Protein AF-A0A1B7UV15-F1 (afdb_monomer_lite)

Radiu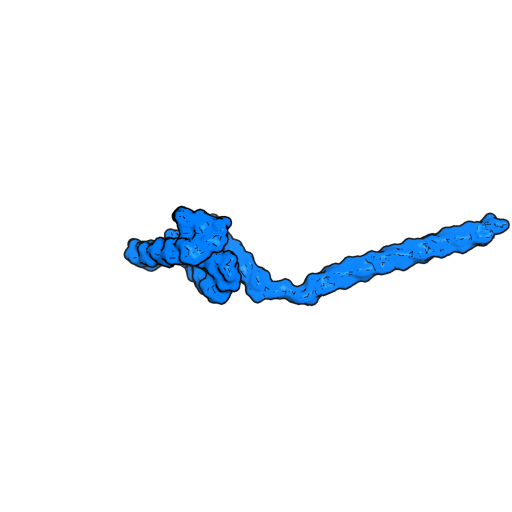s of gyration: 27.07 Å; chains: 1; bounding box: 31×49×84 Å

Foldseek 3Di:
DVLVVCLVVVVLVVNQVVLVVQLVVVCVVDPDQDLSNLVSLLVNLVSCVSVVVLVVSQVSLVVSLVSCCVPPNCPDPSNVVSVVSNVVSVCVVDDPPVVVVVVVVVVVVVVVVVVVVVVVVVVVVVVVVVVVVD

Secondary structure (DSSP, 8-state):
-HHHHHHHTT-HHHHHHHHHHHHHHHHHHSSS--HHHHHHHHHHHHHHHHTT-HHHHHHHHHHHHHHHHHHH-TTSHHHHHHHHHHHHHHHHHSPPPHHHHHHHHHHHHHHHHHHHHHHHHHHHHHHHHHHHT-

Sequence (134 aa):
NLAIFYQSQGRYSEAEPLFLDALEMRMRLFTGDHPDVATGLNNLASLYKSQGKYSEAEPLYLEALAMSKRMLGTNHPTTITVRNNLQLLQQQLIPPPFYIRLLNNLSVVLTLLLHRVQLLIKRIIIFSWRLFRR

Structure (mmCIF, N/CA/C/O backbone):
data_AF-A0A1B7UV15-F1
#
_entry.id   AF-A0A1B7UV15-F1
#
loop_
_atom_site.group_PDB
_atom_site.id
_atom_site.type_symbol
_atom_site.label_atom_id
_atom_site.label_alt_id
_atom_site.label_comp_id
_atom_site.label_asym_id
_atom_site.label_entity_id
_atom_site.label_seq_id
_atom_site.pdbx_PDB_ins_code
_atom_site.Cartn_x
_atom_site.Cartn_y
_atom_site.Cartn_z
_atom_site.occupancy
_atom_site.B_iso_or_equiv
_atom_site.auth_seq_id
_atom_site.auth_comp_id
_atom_site.auth_asym_id
_atom_site.auth_atom_id
_atom_site.pdbx_PDB_model_num
ATOM 1 N N . ASN A 1 1 ? 1.443 7.640 -14.249 1.00 82.38 1 ASN A N 1
ATOM 2 C CA . ASN A 1 1 ? 1.162 9.001 -13.729 1.00 82.38 1 ASN A CA 1
ATOM 3 C C . ASN A 1 1 ? -0.328 9.311 -13.649 1.00 82.38 1 ASN A C 1
ATOM 5 O O . ASN A 1 1 ? -0.755 9.742 -12.588 1.00 82.38 1 ASN A O 1
ATOM 9 N N . LEU A 1 2 ? -1.136 9.022 -14.679 1.00 95.81 2 LEU A N 1
ATOM 10 C CA . LEU A 1 2 ? -2.595 9.237 -14.640 1.00 95.81 2 LEU A CA 1
ATOM 11 C C . LEU A 1 2 ? -3.308 8.509 -13.479 1.00 95.81 2 LEU A C 1
ATOM 13 O O . LEU A 1 2 ? -4.100 9.119 -12.773 1.00 95.81 2 LEU A O 1
ATOM 17 N N . ALA A 1 3 ? -2.952 7.248 -13.211 1.00 95.88 3 ALA A N 1
ATOM 18 C CA . ALA A 1 3 ? -3.510 6.480 -12.091 1.00 95.88 3 ALA A CA 1
ATOM 19 C C . ALA A 1 3 ? -3.294 7.157 -10.721 1.00 95.88 3 ALA A C 1
ATOM 21 O O . ALA A 1 3 ? -4.209 7.238 -9.908 1.00 95.88 3 ALA A O 1
ATOM 22 N N . ILE A 1 4 ? -2.096 7.709 -10.490 1.00 94.69 4 ILE A N 1
ATOM 23 C CA . ILE A 1 4 ? -1.749 8.433 -9.255 1.00 94.69 4 ILE A CA 1
ATOM 24 C C . ILE A 1 4 ? -2.569 9.725 -9.149 1.00 94.69 4 ILE A C 1
ATOM 26 O O . ILE A 1 4 ? -3.040 10.074 -8.069 1.00 94.69 4 ILE A O 1
ATOM 30 N N . PHE A 1 5 ? -2.783 10.417 -10.273 1.00 97.25 5 PHE A N 1
ATOM 31 C CA . PHE A 1 5 ? -3.638 11.600 -10.314 1.00 97.25 5 PHE A CA 1
ATOM 32 C C . PHE A 1 5 ? -5.080 11.262 -9.911 1.00 97.25 5 PHE A C 1
ATOM 34 O O . PHE A 1 5 ? -5.604 11.876 -8.983 1.00 97.25 5 PHE A O 1
ATOM 41 N N . TYR A 1 6 ? -5.693 10.236 -10.511 1.00 97.75 6 TYR A N 1
ATOM 42 C CA . TYR A 1 6 ? -7.035 9.794 -10.114 1.00 97.75 6 TYR A CA 1
ATOM 43 C C . TYR A 1 6 ? -7.106 9.322 -8.660 1.00 97.75 6 TYR A C 1
ATOM 45 O O . TYR A 1 6 ? -8.035 9.699 -7.946 1.00 97.75 6 TYR A O 1
ATOM 53 N N . GLN A 1 7 ? -6.097 8.593 -8.176 1.00 96.69 7 GLN A N 1
ATOM 54 C CA . GLN A 1 7 ? -6.005 8.204 -6.768 1.00 96.69 7 GLN A CA 1
ATOM 55 C C . GLN A 1 7 ? -6.009 9.428 -5.842 1.00 96.69 7 GLN A C 1
ATOM 57 O O . GLN A 1 7 ? -6.740 9.439 -4.855 1.00 96.69 7 GLN A O 1
ATOM 62 N N . SER A 1 8 ? -5.235 10.472 -6.162 1.00 96.12 8 SER A N 1
ATOM 63 C CA . SER A 1 8 ? -5.175 11.702 -5.355 1.00 96.12 8 SER A CA 1
ATOM 64 C C . SER A 1 8 ? -6.506 12.463 -5.299 1.00 96.12 8 SER A C 1
ATOM 66 O O . SER A 1 8 ? -6.770 13.166 -4.328 1.00 96.12 8 SER A O 1
ATOM 68 N N . GLN A 1 9 ? -7.368 12.276 -6.303 1.00 97.19 9 GLN A N 1
ATOM 69 C CA . GLN A 1 9 ? -8.728 12.821 -6.352 1.00 97.19 9 GLN A CA 1
ATOM 70 C C . GLN A 1 9 ? -9.779 11.911 -5.690 1.00 97.19 9 GLN A C 1
ATOM 72 O O . GLN A 1 9 ? -10.965 12.228 -5.731 1.00 97.19 9 GLN A O 1
ATOM 77 N N . GLY A 1 10 ? -9.385 10.761 -5.132 1.00 96.12 10 GLY A N 1
ATOM 78 C CA . GLY A 1 10 ? -10.318 9.762 -4.598 1.00 96.12 10 GLY A CA 1
ATOM 79 C C . GLY A 1 10 ? -11.080 8.973 -5.672 1.00 96.12 10 GLY A C 1
ATOM 80 O O . GLY A 1 10 ? -12.000 8.224 -5.353 1.00 96.12 10 GLY A O 1
ATOM 81 N N . ARG A 1 11 ? -10.705 9.107 -6.950 1.00 98.12 11 ARG A N 1
ATOM 82 C CA . ARG A 1 11 ? -11.341 8.436 -8.096 1.00 98.12 11 ARG A CA 1
ATOM 83 C C . ARG A 1 11 ? -10.755 7.041 -8.285 1.00 98.12 11 ARG A C 1
ATOM 85 O O . ARG A 1 11 ? -10.079 6.742 -9.267 1.00 98.12 11 ARG A O 1
ATOM 92 N N . TYR A 1 12 ? -10.967 6.188 -7.289 1.00 96.88 12 TYR A N 1
ATOM 93 C CA . TYR A 1 12 ? -10.285 4.899 -7.202 1.00 96.88 12 TYR A CA 1
ATOM 94 C C . TYR A 1 12 ? -10.683 3.913 -8.303 1.00 96.88 12 TYR A C 1
ATOM 96 O O . TYR A 1 12 ? -9.813 3.218 -8.817 1.00 96.88 12 TYR A O 1
ATOM 104 N N . SER A 1 13 ? -11.950 3.915 -8.722 1.00 96.44 13 SER A N 1
ATOM 105 C CA . SER A 1 13 ? -12.451 3.076 -9.819 1.00 96.44 13 SER A CA 1
ATOM 106 C C . SER A 1 13 ? -11.777 3.367 -11.163 1.00 96.44 13 SER A C 1
ATOM 108 O O . SER A 1 13 ? -11.671 2.477 -11.998 1.00 96.44 13 SER A O 1
ATOM 110 N N . GLU A 1 14 ? -11.295 4.593 -11.369 1.00 97.69 14 GLU A N 1
ATOM 111 C CA . GLU A 1 14 ? -10.552 4.979 -12.572 1.00 97.69 14 GLU A CA 1
ATOM 112 C C . GLU A 1 14 ? -9.047 4.717 -12.434 1.00 97.69 14 GLU A C 1
ATOM 114 O O . GLU A 1 14 ? -8.360 4.453 -13.418 1.00 97.69 14 GLU A O 1
ATOM 119 N N . ALA A 1 15 ? -8.516 4.786 -11.211 1.00 98.00 15 ALA A N 1
ATOM 120 C CA . ALA A 1 15 ? -7.106 4.526 -10.935 1.00 98.00 15 ALA A CA 1
ATOM 121 C C . ALA A 1 15 ? -6.755 3.030 -10.989 1.00 98.00 15 ALA A C 1
ATOM 123 O O . ALA A 1 15 ? -5.677 2.676 -11.462 1.00 98.00 15 ALA A O 1
ATOM 124 N N . GLU A 1 16 ? -7.644 2.166 -10.493 1.00 97.81 16 GLU A N 1
ATOM 125 C CA . GLU A 1 16 ? -7.430 0.719 -10.359 1.00 97.81 16 GLU A CA 1
ATOM 126 C C . GLU A 1 16 ? -7.055 0.012 -11.666 1.00 97.81 16 GLU A C 1
ATOM 128 O O . GLU A 1 16 ? -5.970 -0.578 -11.701 1.00 97.81 16 GLU A O 1
ATOM 133 N N . PRO A 1 17 ? -7.843 0.114 -12.758 1.00 98.12 17 PRO A N 1
ATOM 134 C CA . PRO A 1 17 ? -7.488 -0.541 -14.016 1.00 98.12 17 PRO A CA 1
ATOM 135 C C . PRO A 1 17 ? -6.142 -0.043 -14.552 1.00 98.12 17 PRO A C 1
ATOM 137 O O . PRO A 1 17 ? -5.318 -0.836 -14.989 1.00 98.12 17 PRO A O 1
ATOM 140 N N . LEU A 1 18 ? -5.843 1.253 -14.410 1.00 98.25 18 LEU A N 1
ATOM 141 C CA . LEU A 1 18 ? -4.574 1.819 -14.870 1.00 98.25 18 LEU A CA 1
ATOM 142 C C . LEU A 1 18 ? -3.362 1.299 -14.082 1.00 98.25 18 LEU A C 1
ATOM 144 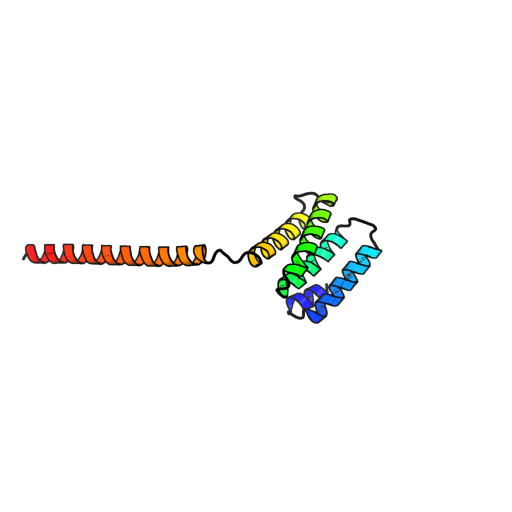O O . LEU A 1 18 ? -2.272 1.173 -14.643 1.00 98.25 18 LEU A O 1
ATOM 148 N N . PHE A 1 19 ? -3.509 1.038 -12.778 1.00 98.12 19 PHE A N 1
ATOM 149 C CA . PHE A 1 19 ? -2.444 0.408 -11.996 1.00 98.12 19 PHE A CA 1
ATOM 150 C C . PHE A 1 19 ? -2.275 -1.072 -12.347 1.00 98.12 19 PHE A C 1
ATOM 152 O O . PHE A 1 19 ? -1.130 -1.520 -12.428 1.00 98.12 19 PHE A O 1
ATOM 159 N N . LEU A 1 20 ? -3.373 -1.800 -12.577 1.00 98.12 20 LEU A N 1
ATOM 160 C CA . LEU A 1 20 ? -3.349 -3.204 -12.996 1.00 98.12 20 LEU A CA 1
ATOM 161 C C . LEU A 1 20 ? -2.682 -3.367 -14.367 1.00 98.12 20 LEU A C 1
ATOM 163 O O . LEU A 1 20 ? -1.702 -4.102 -14.468 1.00 98.12 20 LEU A O 1
ATOM 167 N N . ASP A 1 21 ? -3.113 -2.603 -15.372 1.00 97.88 21 ASP A N 1
ATOM 168 C CA . ASP A 1 21 ? -2.549 -2.639 -16.727 1.00 97.88 21 ASP A CA 1
ATOM 169 C C . ASP A 1 21 ? -1.047 -2.316 -16.717 1.00 97.88 21 ASP A C 1
ATOM 171 O O . ASP A 1 21 ? -0.231 -2.977 -17.367 1.00 97.88 21 ASP A O 1
ATOM 175 N N . ALA A 1 22 ? -0.646 -1.303 -15.940 1.00 96.94 22 ALA A N 1
ATOM 176 C CA . ALA A 1 22 ? 0.757 -0.925 -15.812 1.00 96.94 22 ALA A CA 1
ATOM 177 C C . ALA A 1 22 ? 1.595 -2.000 -15.103 1.00 96.94 22 ALA A C 1
ATOM 179 O O . ALA A 1 22 ? 2.768 -2.180 -15.437 1.00 96.94 22 ALA A O 1
ATOM 180 N N . LEU A 1 23 ? 1.034 -2.685 -14.102 1.00 96.69 23 LEU A N 1
ATOM 181 C CA . LEU A 1 23 ? 1.708 -3.789 -13.422 1.00 96.69 23 LEU A CA 1
ATOM 182 C C . LEU A 1 23 ? 1.857 -4.988 -14.362 1.00 96.69 23 LEU A C 1
ATOM 184 O O . LEU A 1 23 ? 2.961 -5.513 -14.492 1.00 96.69 23 LEU A O 1
ATOM 188 N N . GLU A 1 24 ? 0.795 -5.357 -15.075 1.00 96.75 24 GLU A N 1
ATOM 189 C CA . GLU A 1 24 ? 0.816 -6.453 -16.040 1.00 96.75 24 GLU A CA 1
ATOM 190 C C . GLU A 1 24 ? 1.849 -6.208 -17.147 1.00 96.75 24 GLU A C 1
ATOM 192 O O . GLU A 1 24 ? 2.664 -7.082 -17.447 1.00 96.75 24 GLU A O 1
ATOM 197 N N . MET A 1 25 ? 1.889 -4.998 -17.711 1.00 96.88 25 MET A N 1
ATOM 198 C CA . MET A 1 25 ? 2.884 -4.631 -18.721 1.00 96.88 25 MET A CA 1
ATOM 199 C C . MET A 1 25 ? 4.318 -4.799 -18.202 1.00 96.88 25 MET A C 1
ATOM 201 O O . MET A 1 25 ? 5.168 -5.339 -18.908 1.00 96.88 25 MET A O 1
ATOM 205 N N . ARG A 1 26 ? 4.594 -4.382 -16.960 1.00 95.75 26 ARG A N 1
ATOM 206 C CA . ARG A 1 26 ? 5.921 -4.541 -16.343 1.00 95.75 26 ARG A CA 1
ATOM 207 C C . ARG A 1 26 ? 6.270 -6.003 -16.098 1.00 95.75 26 ARG A C 1
ATOM 209 O O . ARG A 1 26 ? 7.403 -6.383 -16.355 1.00 95.75 26 ARG A O 1
ATOM 216 N N . MET A 1 27 ? 5.315 -6.814 -15.645 1.00 94.75 27 MET A N 1
ATOM 217 C CA . MET A 1 27 ? 5.523 -8.254 -15.448 1.00 94.75 27 MET A CA 1
ATOM 218 C C . MET A 1 27 ? 5.781 -8.987 -16.771 1.00 94.75 27 MET A C 1
ATOM 220 O O . MET A 1 27 ? 6.529 -9.957 -16.796 1.00 94.75 27 MET A O 1
ATOM 224 N N . ARG A 1 28 ? 5.195 -8.518 -17.881 1.00 95.06 28 ARG A N 1
ATOM 225 C CA . ARG A 1 28 ? 5.488 -9.043 -19.226 1.00 95.06 28 ARG A CA 1
ATOM 226 C C . ARG A 1 28 ? 6.855 -8.591 -19.744 1.00 95.06 28 ARG A C 1
ATOM 228 O O . ARG A 1 28 ? 7.520 -9.357 -20.431 1.00 95.06 28 ARG A O 1
ATOM 235 N N . LEU A 1 29 ? 7.254 -7.354 -19.447 1.00 96.31 29 LEU A N 1
ATOM 236 C CA . LEU A 1 29 ? 8.517 -6.779 -19.916 1.00 96.31 29 LEU A CA 1
ATOM 237 C C . LEU A 1 29 ? 9.730 -7.326 -19.154 1.00 96.31 29 LEU A C 1
ATOM 239 O O . LEU A 1 29 ? 10.789 -7.527 -19.745 1.00 96.31 29 LEU A O 1
ATOM 243 N N . PHE A 1 30 ? 9.581 -7.557 -17.851 1.00 94.50 30 PHE A N 1
ATOM 244 C CA . PHE A 1 30 ? 10.658 -7.995 -16.976 1.00 94.50 30 PHE A CA 1
ATOM 245 C C . PHE A 1 30 ? 10.395 -9.408 -16.463 1.00 94.50 30 PHE A C 1
ATOM 247 O O . PHE A 1 30 ? 9.472 -9.647 -15.688 1.00 94.50 30 PHE A O 1
ATOM 254 N N . THR A 1 31 ? 11.240 -10.355 -16.865 1.00 84.50 31 THR A N 1
ATOM 255 C CA . THR A 1 31 ? 11.183 -11.726 -16.357 1.00 84.50 31 THR A CA 1
ATOM 256 C C . THR A 1 31 ? 11.827 -11.797 -14.973 1.00 84.50 31 THR A C 1
ATOM 258 O O . THR A 1 31 ? 13.052 -11.764 -14.857 1.00 84.50 31 THR A O 1
ATOM 261 N N . GLY A 1 32 ? 11.007 -11.916 -13.928 1.00 83.56 32 GLY A N 1
ATOM 262 C CA . GLY A 1 32 ? 11.458 -12.052 -12.541 1.00 83.56 32 GLY A CA 1
ATOM 263 C C . GLY A 1 32 ? 11.440 -10.736 -11.764 1.00 83.56 32 GLY A C 1
ATOM 264 O O . GLY A 1 32 ? 10.597 -9.871 -11.992 1.00 83.56 32 GLY A O 1
ATOM 265 N N . ASP A 1 33 ? 12.352 -10.605 -10.804 1.00 91.00 33 ASP A N 1
ATOM 266 C CA . ASP A 1 33 ? 12.421 -9.423 -9.950 1.00 91.00 33 ASP A CA 1
ATOM 267 C C . ASP A 1 33 ? 12.851 -8.185 -10.748 1.00 91.00 33 ASP A C 1
ATOM 269 O O . ASP A 1 33 ? 13.907 -8.179 -11.384 1.00 91.00 33 ASP A O 1
ATOM 273 N N . HIS A 1 34 ? 12.061 -7.108 -10.666 1.00 95.56 34 HIS A N 1
ATOM 274 C CA . HIS A 1 34 ? 12.421 -5.808 -11.235 1.00 95.56 34 HIS A CA 1
ATOM 275 C C . HIS A 1 34 ? 11.965 -4.637 -10.346 1.00 95.56 34 HIS A C 1
ATOM 277 O O . HIS A 1 34 ? 10.843 -4.681 -9.829 1.00 95.56 34 HIS A O 1
ATOM 283 N N . PRO A 1 35 ? 12.748 -3.542 -10.191 1.00 94.56 35 PRO A N 1
ATOM 284 C CA . PRO A 1 35 ? 12.362 -2.427 -9.324 1.00 94.56 35 PRO A CA 1
ATOM 285 C C . PRO A 1 35 ? 11.052 -1.763 -9.765 1.00 94.56 35 PRO A C 1
ATOM 287 O O . PRO A 1 35 ? 10.279 -1.290 -8.929 1.00 94.56 35 PRO A O 1
ATOM 290 N N . ASP A 1 36 ? 10.761 -1.778 -11.068 1.00 95.25 36 ASP A N 1
ATOM 291 C CA . ASP A 1 36 ? 9.497 -1.259 -11.596 1.00 95.25 36 ASP A CA 1
ATOM 292 C C . ASP A 1 36 ? 8.305 -2.150 -11.239 1.00 95.25 36 ASP A C 1
ATOM 294 O O . ASP A 1 36 ? 7.223 -1.627 -10.967 1.00 95.25 36 ASP A O 1
ATOM 298 N N . VAL A 1 37 ? 8.489 -3.475 -11.197 1.00 97.06 37 VAL A N 1
ATOM 299 C CA . VAL A 1 37 ? 7.444 -4.414 -10.755 1.00 97.06 37 VAL A CA 1
ATOM 300 C C . VAL A 1 37 ? 7.169 -4.191 -9.268 1.00 97.06 37 VAL A C 1
ATOM 302 O O . VAL A 1 37 ? 6.018 -3.973 -8.894 1.00 97.06 37 VAL A O 1
ATOM 305 N N . ALA A 1 38 ? 8.214 -4.094 -8.438 1.00 97.50 38 ALA A N 1
ATOM 306 C CA . ALA A 1 38 ? 8.075 -3.760 -7.018 1.00 97.50 38 ALA A CA 1
ATOM 307 C C . ALA A 1 38 ? 7.370 -2.408 -6.797 1.00 97.50 38 ALA A C 1
ATOM 309 O O . ALA A 1 38 ? 6.495 -2.282 -5.938 1.00 97.50 38 ALA A O 1
ATOM 310 N N . THR A 1 39 ? 7.701 -1.398 -7.606 1.00 96.62 39 THR A N 1
ATOM 311 C CA . THR A 1 39 ? 7.044 -0.083 -7.563 1.00 96.62 39 THR A CA 1
ATOM 312 C C . THR A 1 39 ? 5.574 -0.173 -7.985 1.00 96.62 39 THR A C 1
ATOM 314 O O . THR A 1 39 ? 4.716 0.462 -7.372 1.00 96.62 39 THR A O 1
ATOM 317 N N . GLY A 1 40 ? 5.260 -0.978 -9.004 1.00 97.31 40 GLY A N 1
ATOM 318 C CA . GLY A 1 40 ? 3.891 -1.252 -9.441 1.00 97.31 40 GLY A CA 1
ATOM 319 C C . GLY A 1 40 ? 3.046 -1.902 -8.347 1.00 97.31 40 GLY A C 1
ATOM 320 O O . GLY A 1 40 ? 1.979 -1.380 -8.022 1.00 97.31 40 GLY A O 1
ATOM 321 N N . LEU A 1 41 ? 3.565 -2.965 -7.728 1.00 98.38 41 LEU A N 1
ATOM 322 C CA . LEU A 1 41 ? 2.938 -3.656 -6.598 1.00 98.38 41 LEU A CA 1
ATOM 323 C C . LEU A 1 41 ? 2.677 -2.698 -5.426 1.00 98.38 41 LEU A C 1
ATOM 325 O O . LEU A 1 41 ? 1.557 -2.622 -4.925 1.00 98.38 41 LEU A O 1
ATOM 329 N N . ASN A 1 42 ? 3.674 -1.894 -5.041 1.00 98.19 42 ASN A N 1
ATOM 330 C CA . ASN A 1 42 ? 3.529 -0.886 -3.987 1.00 98.19 42 ASN A CA 1
ATOM 331 C C . ASN A 1 42 ? 2.439 0.153 -4.301 1.00 98.19 42 ASN A C 1
ATOM 333 O O . ASN A 1 42 ? 1.707 0.574 -3.406 1.00 98.19 42 ASN A O 1
ATOM 337 N N . ASN A 1 43 ? 2.321 0.584 -5.557 1.00 98.00 43 ASN A N 1
ATOM 338 C CA . ASN A 1 43 ? 1.316 1.570 -5.945 1.00 98.00 43 ASN A CA 1
ATOM 339 C C . ASN A 1 43 ? -0.102 0.987 -5.923 1.00 98.00 43 ASN A C 1
ATOM 341 O O . ASN A 1 43 ? -1.012 1.640 -5.412 1.00 98.00 43 ASN A O 1
ATOM 345 N N . LEU A 1 44 ? -0.282 -0.246 -6.407 1.00 98.44 44 LEU A N 1
ATOM 346 C CA . LEU A 1 44 ? -1.568 -0.942 -6.335 1.00 98.44 44 LEU A CA 1
ATOM 347 C C . LEU A 1 44 ? -1.979 -1.198 -4.874 1.00 98.44 44 LEU A C 1
ATOM 349 O O . LEU A 1 44 ? -3.112 -0.920 -4.486 1.00 98.44 44 LEU A O 1
ATOM 353 N N . ALA A 1 45 ? -1.031 -1.609 -4.029 1.00 98.25 45 ALA A N 1
ATOM 354 C CA . ALA A 1 45 ? -1.246 -1.747 -2.591 1.00 98.25 45 ALA A CA 1
ATOM 355 C C . ALA A 1 45 ? -1.649 -0.415 -1.928 1.00 98.25 45 ALA A C 1
ATOM 357 O O . ALA A 1 45 ? -2.538 -0.368 -1.078 1.00 98.25 45 ALA A O 1
ATOM 358 N N . SER A 1 46 ? -1.024 0.695 -2.333 1.00 97.81 46 SER A N 1
ATOM 359 C CA . SER A 1 46 ? -1.372 2.040 -1.862 1.00 97.81 46 SER A CA 1
ATOM 360 C C . SER A 1 46 ? -2.785 2.446 -2.258 1.00 97.81 46 SER A C 1
ATOM 362 O O . SER A 1 46 ? -3.513 2.991 -1.425 1.00 97.81 46 SER A O 1
ATOM 364 N N . LEU A 1 47 ? -3.208 2.124 -3.482 1.00 98.12 47 LEU A N 1
ATOM 365 C CA . LEU A 1 47 ? -4.583 2.336 -3.918 1.00 98.12 47 LEU A CA 1
ATOM 366 C C . LEU A 1 47 ? -5.572 1.565 -3.031 1.00 98.12 47 LEU A C 1
ATOM 368 O O . LEU A 1 47 ? -6.511 2.167 -2.512 1.00 98.12 47 LEU A O 1
ATOM 372 N N . TYR A 1 48 ? -5.352 0.268 -2.811 1.00 97.62 48 TYR A N 1
ATOM 373 C CA . TYR A 1 48 ? -6.228 -0.544 -1.960 1.00 97.62 48 TYR A CA 1
ATOM 374 C C . TYR A 1 48 ? -6.245 -0.068 -0.506 1.00 97.62 48 TYR A C 1
ATOM 376 O O . TYR A 1 48 ? -7.318 0.048 0.088 1.00 97.62 48 TYR A O 1
ATOM 384 N N . LYS A 1 49 ? -5.098 0.350 0.044 1.00 95.62 49 LYS A N 1
ATOM 385 C CA . LYS A 1 49 ? -5.037 0.997 1.362 1.00 95.62 49 LYS A CA 1
ATOM 386 C C . LYS A 1 49 ? -5.916 2.253 1.416 1.00 95.62 49 LYS A C 1
ATOM 388 O O . LYS A 1 49 ? -6.646 2.437 2.385 1.00 95.62 49 LYS A O 1
ATOM 393 N N . SER A 1 50 ? -5.868 3.109 0.393 1.00 94.81 50 SER A N 1
ATOM 394 C CA . SER A 1 50 ? -6.706 4.316 0.306 1.00 94.81 50 SER A CA 1
ATOM 395 C C . SER A 1 50 ? -8.207 4.011 0.198 1.00 94.81 50 SER A C 1
ATOM 397 O O . SER A 1 50 ? -9.019 4.839 0.603 1.00 94.81 50 SER A O 1
ATOM 399 N N . GLN A 1 51 ? -8.575 2.827 -0.302 1.00 94.50 51 GLN A N 1
ATOM 400 C CA . GLN A 1 51 ? -9.955 2.328 -0.341 1.00 94.50 51 GLN A CA 1
ATOM 401 C C . GLN A 1 51 ? -10.400 1.642 0.968 1.00 94.50 51 GLN A C 1
ATOM 403 O O . GLN A 1 51 ? -11.557 1.248 1.077 1.00 94.50 51 GLN A O 1
ATOM 408 N N . GLY A 1 52 ? -9.504 1.454 1.946 1.00 92.50 52 GLY A N 1
ATOM 409 C CA . GLY A 1 52 ? -9.778 0.656 3.150 1.00 92.50 52 GLY A CA 1
ATOM 410 C C . GLY A 1 52 ? -9.724 -0.864 2.930 1.00 92.50 52 GLY A C 1
ATOM 411 O O . GLY A 1 52 ? -10.031 -1.627 3.842 1.00 92.50 52 GLY A O 1
ATOM 412 N N . LYS A 1 53 ? -9.302 -1.314 1.743 1.00 93.88 53 LYS A N 1
ATOM 413 C CA . LYS A 1 53 ? -9.127 -2.724 1.360 1.00 93.88 53 LYS A CA 1
ATOM 414 C C . LYS A 1 53 ? -7.782 -3.257 1.870 1.00 93.88 53 LYS A C 1
ATOM 416 O O . LYS A 1 53 ? -6.841 -3.485 1.108 1.00 93.88 53 LYS A O 1
ATOM 421 N N . TYR A 1 54 ? -7.628 -3.329 3.192 1.00 92.62 54 TYR A N 1
ATOM 422 C CA . TYR A 1 54 ? -6.333 -3.636 3.812 1.00 92.62 54 TYR A CA 1
ATOM 423 C C . TYR A 1 54 ? -5.881 -5.082 3.577 1.00 92.62 54 TYR A C 1
ATOM 425 O O . TYR A 1 54 ? -4.691 -5.307 3.359 1.00 92.62 54 TYR A O 1
ATOM 433 N N . SER A 1 55 ? -6.818 -6.033 3.557 1.00 91.12 55 SER A N 1
ATOM 434 C CA . SER A 1 55 ? -6.561 -7.451 3.267 1.00 91.12 55 SER A CA 1
ATOM 435 C C . SER A 1 55 ? -5.972 -7.682 1.875 1.00 91.12 55 SER A C 1
ATOM 437 O O . SER A 1 55 ? -5.160 -8.581 1.686 1.00 91.12 55 SER A O 1
ATOM 439 N N . GLU A 1 56 ? -6.352 -6.857 0.906 1.00 95.06 56 GLU A N 1
ATOM 440 C CA . GLU A 1 56 ? -5.898 -6.923 -0.479 1.00 95.06 56 GLU A CA 1
ATOM 441 C C . GLU A 1 56 ? -4.569 -6.179 -0.671 1.00 95.06 56 GLU A C 1
ATOM 443 O O . GLU A 1 56 ? -3.747 -6.556 -1.505 1.00 95.06 56 GLU A O 1
ATOM 448 N N . ALA A 1 57 ? -4.329 -5.129 0.116 1.00 97.12 57 ALA A N 1
ATOM 449 C CA . ALA A 1 57 ? -3.109 -4.331 0.058 1.00 97.12 57 ALA A CA 1
ATOM 450 C C . ALA A 1 57 ? -1.901 -4.998 0.742 1.00 97.12 57 ALA A C 1
ATOM 452 O O . ALA A 1 57 ? -0.777 -4.867 0.256 1.00 97.12 57 ALA A O 1
ATOM 453 N N . GLU A 1 58 ? -2.101 -5.693 1.866 1.00 95.81 58 GLU A N 1
ATOM 454 C CA . GLU A 1 58 ? -1.011 -6.314 2.630 1.00 95.81 58 GLU A CA 1
ATOM 455 C C . GLU A 1 58 ? -0.135 -7.288 1.817 1.00 95.81 58 GLU A C 1
ATOM 457 O O . GLU A 1 58 ? 1.086 -7.088 1.801 1.00 95.81 58 GLU A O 1
ATOM 462 N N . PRO A 1 59 ? -0.685 -8.295 1.105 1.00 97.81 59 PRO A N 1
ATOM 463 C CA . PRO A 1 59 ? 0.141 -9.231 0.343 1.00 97.81 59 PRO A CA 1
ATOM 464 C C . PRO A 1 59 ? 0.965 -8.529 -0.744 1.00 97.81 59 PRO A C 1
ATOM 466 O O . PRO A 1 59 ? 2.140 -8.847 -0.923 1.00 97.81 59 PRO A O 1
ATOM 469 N N . LEU A 1 60 ? 0.399 -7.511 -1.400 1.00 98.44 60 LEU A N 1
ATOM 470 C CA . LEU A 1 60 ? 1.092 -6.736 -2.433 1.00 98.44 60 LEU A CA 1
ATOM 471 C C . LEU A 1 60 ? 2.270 -5.935 -1.864 1.00 98.44 60 LEU A C 1
ATOM 473 O O . LEU A 1 60 ? 3.344 -5.887 -2.466 1.00 98.44 60 LEU A O 1
ATOM 477 N N . TYR A 1 61 ? 2.107 -5.325 -0.686 1.00 98.31 61 TYR A N 1
ATOM 478 C CA . TYR A 1 61 ? 3.216 -4.652 -0.008 1.00 98.31 61 TYR A CA 1
ATOM 479 C C . TYR A 1 61 ? 4.308 -5.627 0.435 1.00 98.31 61 TYR A C 1
ATOM 481 O O . TYR A 1 61 ? 5.492 -5.300 0.326 1.00 98.31 61 TYR A O 1
ATOM 489 N N . LEU A 1 62 ? 3.936 -6.807 0.938 1.00 98.31 62 LEU A N 1
ATOM 490 C CA . LEU A 1 62 ? 4.892 -7.841 1.337 1.00 98.31 62 LEU A CA 1
ATOM 491 C C . LEU A 1 62 ? 5.718 -8.324 0.141 1.00 98.31 62 LEU A C 1
ATOM 493 O O . LEU A 1 62 ? 6.945 -8.412 0.242 1.00 98.31 62 LEU A O 1
ATOM 497 N N . GLU A 1 63 ? 5.069 -8.565 -0.996 1.00 98.00 63 GLU A N 1
ATOM 498 C CA . GLU A 1 63 ? 5.732 -8.962 -2.236 1.00 98.00 63 GLU A CA 1
ATOM 499 C C . GLU A 1 63 ? 6.665 -7.858 -2.758 1.00 98.00 63 GLU A C 1
ATOM 501 O O . GLU A 1 63 ? 7.853 -8.106 -2.989 1.00 98.00 63 GLU A O 1
ATOM 506 N N . ALA A 1 64 ? 6.176 -6.614 -2.833 1.00 98.25 64 ALA A N 1
ATOM 507 C CA . ALA A 1 64 ? 6.978 -5.453 -3.220 1.00 98.25 64 ALA A CA 1
ATOM 508 C C . ALA A 1 64 ? 8.208 -5.273 -2.317 1.00 98.25 64 ALA A C 1
ATOM 510 O O . ALA A 1 64 ? 9.298 -4.941 -2.792 1.00 98.25 64 ALA A O 1
ATOM 511 N N . LEU A 1 65 ? 8.056 -5.498 -1.007 1.00 98.38 65 LEU A N 1
ATOM 512 C CA . LEU A 1 65 ? 9.135 -5.366 -0.033 1.00 98.38 65 LEU A CA 1
ATOM 513 C C . LEU A 1 65 ? 10.167 -6.484 -0.187 1.00 98.38 65 LEU A C 1
ATOM 515 O O . LEU A 1 65 ? 11.367 -6.216 -0.111 1.00 98.38 65 LEU A O 1
ATOM 519 N N . ALA A 1 66 ? 9.716 -7.723 -0.387 1.00 97.94 66 ALA A N 1
ATOM 520 C CA . ALA A 1 66 ? 10.593 -8.865 -0.607 1.00 97.94 66 ALA A CA 1
ATOM 521 C C . ALA A 1 66 ? 11.432 -8.672 -1.878 1.00 97.94 66 ALA A C 1
ATOM 523 O O . ALA A 1 66 ? 12.656 -8.797 -1.823 1.00 97.94 66 ALA A O 1
ATOM 524 N N . MET A 1 67 ? 10.793 -8.271 -2.980 1.00 97.44 67 MET A N 1
ATOM 525 C CA . MET A 1 67 ? 11.462 -7.957 -4.243 1.00 97.44 67 MET A CA 1
ATOM 526 C C . MET A 1 67 ? 12.454 -6.796 -4.084 1.00 97.44 67 MET A C 1
ATOM 528 O O . MET A 1 67 ? 13.634 -6.937 -4.401 1.00 97.44 67 MET A O 1
ATOM 532 N N . SER A 1 68 ? 12.027 -5.677 -3.486 1.00 97.81 68 SER A N 1
ATOM 533 C CA . SER A 1 68 ? 12.903 -4.515 -3.258 1.00 97.81 68 SER A CA 1
ATOM 534 C C . SER A 1 68 ? 14.127 -4.868 -2.405 1.00 97.81 68 SER A C 1
ATOM 536 O O . SER A 1 68 ? 15.235 -4.427 -2.703 1.00 97.81 68 SER A O 1
ATOM 538 N N . LYS A 1 69 ? 13.964 -5.709 -1.372 1.00 97.88 69 LYS A N 1
ATOM 539 C CA . LYS A 1 69 ? 15.084 -6.183 -0.543 1.00 97.88 69 LYS A CA 1
ATOM 540 C C . LYS A 1 69 ? 16.087 -7.013 -1.342 1.00 97.88 69 LYS A C 1
ATOM 542 O O . LYS A 1 69 ? 17.282 -6.802 -1.156 1.00 97.88 69 LYS A O 1
ATOM 547 N N . ARG A 1 70 ? 15.620 -7.936 -2.193 1.00 96.50 70 ARG A N 1
ATOM 548 C CA . ARG A 1 70 ? 16.497 -8.796 -3.007 1.00 96.50 70 ARG A CA 1
ATOM 549 C C . ARG A 1 70 ? 17.294 -7.993 -4.035 1.00 96.50 70 ARG A C 1
ATOM 551 O O . ARG A 1 70 ? 18.465 -8.282 -4.238 1.00 96.50 70 ARG A O 1
ATOM 558 N N . MET A 1 71 ? 16.680 -6.975 -4.636 1.00 96.62 71 MET A N 1
ATOM 559 C CA . MET A 1 71 ? 17.292 -6.215 -5.730 1.00 96.62 71 MET A CA 1
ATOM 560 C C . MET A 1 71 ? 18.122 -5.011 -5.293 1.00 96.62 71 MET A C 1
ATOM 562 O O . MET A 1 71 ? 19.165 -4.731 -5.873 1.00 96.62 71 MET A O 1
ATOM 566 N N . LEU A 1 72 ? 17.621 -4.254 -4.317 1.00 96.44 72 LEU A N 1
ATOM 567 C CA . LEU A 1 72 ?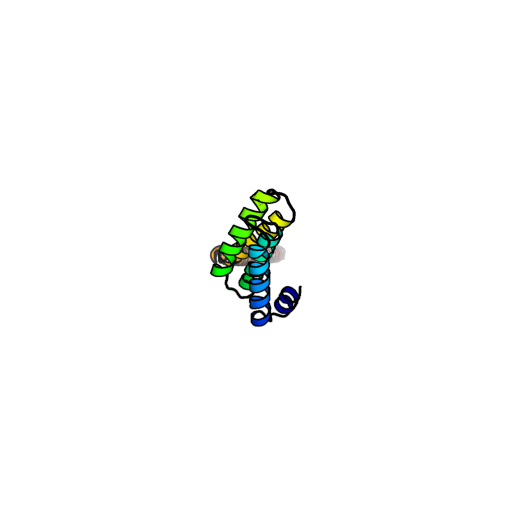 18.138 -2.926 -3.979 1.00 96.44 72 LEU A CA 1
ATOM 568 C C . LEU A 1 72 ? 18.791 -2.897 -2.592 1.00 96.44 72 LEU A C 1
ATOM 570 O O . LEU A 1 72 ? 19.494 -1.950 -2.247 1.00 96.44 72 LEU A O 1
ATOM 574 N N . GLY A 1 73 ? 18.554 -3.924 -1.776 1.00 97.38 73 GLY A N 1
ATOM 575 C CA . GLY A 1 73 ? 18.982 -3.974 -0.386 1.00 97.38 73 GLY A CA 1
ATOM 576 C C . GLY A 1 73 ? 18.017 -3.274 0.575 1.00 97.38 73 GLY A C 1
ATOM 577 O O . GLY A 1 73 ? 17.068 -2.578 0.202 1.00 97.38 73 GLY A O 1
ATOM 578 N N . THR A 1 74 ? 18.245 -3.484 1.871 1.00 96.75 74 THR A N 1
ATOM 579 C CA . THR A 1 74 ? 17.341 -3.061 2.954 1.00 96.75 74 THR A CA 1
ATOM 580 C C . THR A 1 74 ? 17.280 -1.549 3.167 1.00 96.75 74 THR A C 1
ATOM 582 O O . THR A 1 74 ? 16.242 -1.053 3.609 1.00 96.75 74 THR A O 1
ATOM 585 N N . ASN A 1 75 ? 18.356 -0.826 2.854 1.00 96.94 75 ASN A N 1
ATOM 586 C CA . ASN A 1 75 ? 18.490 0.612 3.114 1.00 96.94 75 ASN A CA 1
ATOM 587 C C . ASN A 1 75 ? 18.243 1.482 1.877 1.00 96.94 75 ASN A C 1
ATOM 589 O O . ASN A 1 75 ? 18.350 2.703 1.956 1.00 96.94 75 ASN A O 1
ATOM 593 N N . HIS A 1 76 ? 17.903 0.877 0.738 1.00 97.25 76 HIS A N 1
ATOM 594 C CA . HIS A 1 76 ? 17.570 1.638 -0.456 1.00 97.25 76 HIS A CA 1
ATOM 595 C C . HIS A 1 76 ? 16.287 2.460 -0.243 1.00 97.25 76 HIS A C 1
ATOM 597 O O . HIS A 1 76 ? 15.337 1.934 0.352 1.00 97.25 76 HIS A O 1
ATOM 603 N N . PRO A 1 77 ? 16.204 3.700 -0.765 1.00 96.81 77 PRO A N 1
ATOM 604 C CA . PRO A 1 77 ? 15.025 4.553 -0.629 1.00 96.81 77 PRO A CA 1
ATOM 605 C C . PRO A 1 77 ? 13.711 3.850 -0.984 1.00 96.81 77 PRO A C 1
ATOM 607 O O . PRO A 1 77 ? 12.784 3.866 -0.183 1.00 96.81 77 PRO A O 1
ATOM 610 N N . THR A 1 78 ? 13.652 3.136 -2.113 1.00 94.25 78 THR A N 1
ATOM 611 C CA . THR A 1 78 ? 12.465 2.353 -2.510 1.00 94.25 78 THR A CA 1
ATOM 612 C C . THR A 1 78 ? 12.071 1.319 -1.456 1.00 94.25 78 THR A C 1
ATOM 614 O O . THR A 1 78 ? 10.915 1.265 -1.049 1.00 94.25 78 THR A O 1
ATOM 617 N N . THR A 1 79 ? 13.026 0.536 -0.946 1.00 98.00 79 THR A N 1
ATOM 618 C CA . THR A 1 79 ? 12.766 -0.473 0.090 1.00 98.00 79 THR A CA 1
ATOM 619 C C . THR A 1 79 ? 12.247 0.163 1.381 1.00 98.00 79 THR A C 1
ATOM 621 O O . THR A 1 79 ? 11.365 -0.397 2.036 1.00 98.00 79 THR A O 1
ATOM 624 N N . ILE A 1 80 ? 12.766 1.339 1.747 1.00 98.31 80 ILE A N 1
ATOM 625 C CA . ILE A 1 80 ? 12.294 2.117 2.899 1.00 98.31 80 ILE A CA 1
ATOM 626 C C . ILE A 1 80 ? 10.864 2.614 2.658 1.00 98.31 80 ILE A C 1
ATOM 628 O O . ILE A 1 80 ? 10.016 2.447 3.530 1.00 98.31 80 ILE A O 1
ATOM 632 N N . THR A 1 81 ? 10.566 3.161 1.478 1.00 97.88 81 THR A N 1
ATOM 633 C CA . THR A 1 81 ? 9.219 3.626 1.121 1.00 97.88 81 THR A CA 1
ATOM 634 C C . THR A 1 81 ? 8.192 2.500 1.210 1.00 97.88 81 THR A C 1
ATOM 636 O O . THR A 1 81 ? 7.170 2.669 1.875 1.00 97.88 81 THR A O 1
ATOM 639 N N . VAL A 1 82 ? 8.470 1.336 0.610 1.00 98.06 82 VAL A N 1
ATOM 640 C CA . VAL A 1 82 ? 7.554 0.183 0.661 1.00 98.06 82 VAL A CA 1
ATOM 641 C C . VAL A 1 82 ? 7.351 -0.290 2.102 1.00 98.06 82 VAL A C 1
ATOM 643 O O . VAL A 1 82 ? 6.220 -0.525 2.524 1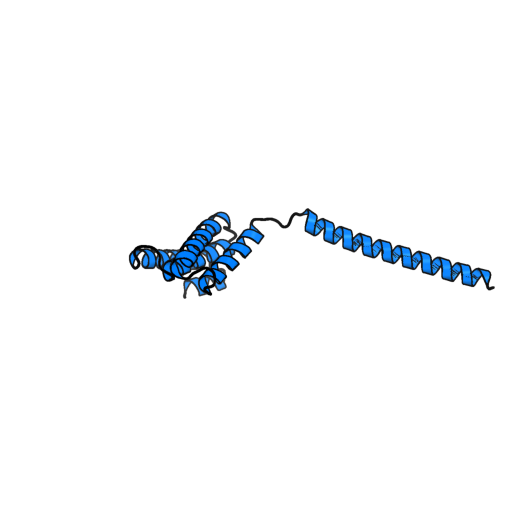.00 98.06 82 VAL A O 1
ATOM 646 N N . ARG A 1 83 ? 8.428 -0.371 2.896 1.00 98.38 83 ARG A N 1
ATOM 647 C CA . ARG A 1 83 ? 8.348 -0.739 4.319 1.00 98.38 83 ARG A CA 1
ATOM 648 C C . ARG A 1 83 ? 7.479 0.232 5.112 1.00 98.38 83 ARG A C 1
ATOM 650 O O . ARG A 1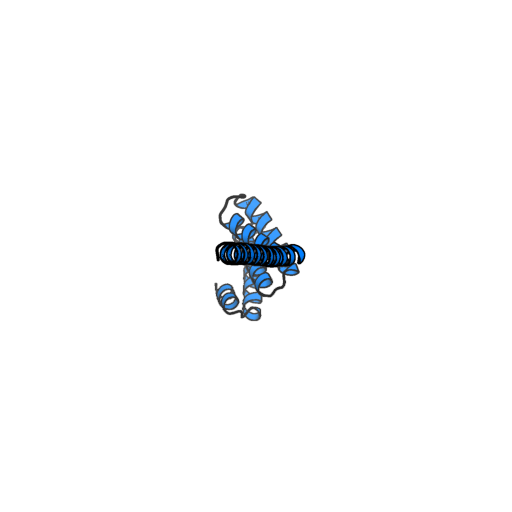 83 ? 6.645 -0.214 5.893 1.00 98.38 83 ARG A O 1
ATOM 657 N N . ASN A 1 84 ? 7.665 1.535 4.916 1.00 97.88 84 ASN A N 1
ATOM 658 C CA . ASN A 1 84 ? 6.888 2.555 5.613 1.00 97.88 84 ASN A CA 1
ATOM 659 C C . ASN A 1 84 ? 5.405 2.453 5.241 1.00 97.88 84 ASN A C 1
ATOM 661 O O . ASN A 1 84 ? 4.546 2.532 6.115 1.00 97.88 84 ASN A O 1
ATOM 665 N N . ASN A 1 85 ? 5.095 2.214 3.966 1.00 97.31 85 ASN A N 1
ATOM 666 C CA . ASN A 1 85 ? 3.719 2.026 3.517 1.00 97.31 85 ASN A CA 1
ATOM 667 C C . ASN A 1 85 ? 3.068 0.776 4.130 1.00 97.31 85 ASN A C 1
ATOM 669 O O . ASN A 1 85 ? 1.928 0.859 4.592 1.00 97.31 85 ASN A O 1
ATOM 673 N N . LEU A 1 86 ? 3.799 -0.342 4.195 1.00 96.75 86 LEU A N 1
ATOM 674 C CA . LEU A 1 86 ? 3.348 -1.561 4.870 1.00 96.75 86 LEU A CA 1
ATOM 675 C C . LEU A 1 86 ? 3.110 -1.318 6.366 1.00 96.75 86 LEU A C 1
ATOM 677 O O . LEU A 1 86 ? 2.064 -1.687 6.888 1.00 96.75 86 LEU A O 1
ATOM 681 N N . GLN A 1 87 ? 4.040 -0.650 7.050 1.00 94.81 87 GLN A N 1
ATOM 682 C CA . GLN A 1 87 ? 3.910 -0.340 8.474 1.00 94.81 87 GLN A CA 1
ATOM 683 C C . GLN A 1 87 ? 2.697 0.558 8.749 1.00 94.81 87 GLN A C 1
ATOM 685 O O . GLN A 1 87 ? 1.960 0.320 9.704 1.00 94.81 87 GLN A O 1
ATOM 690 N N . LEU A 1 88 ? 2.458 1.563 7.901 1.00 92.88 88 LEU A N 1
ATOM 691 C CA . LEU A 1 88 ? 1.266 2.407 7.989 1.00 92.88 88 LEU A CA 1
ATOM 692 C C . LEU A 1 88 ? -0.016 1.593 7.800 1.00 92.88 88 LEU A C 1
ATOM 694 O O . LEU A 1 88 ? -0.979 1.825 8.520 1.00 92.88 88 LEU A O 1
ATOM 698 N N . LEU A 1 89 ? -0.037 0.640 6.865 1.00 93.56 89 LEU A N 1
ATOM 699 C CA . LEU A 1 89 ? -1.173 -0.264 6.687 1.00 93.56 89 LEU A CA 1
ATOM 700 C C . LEU A 1 89 ? -1.384 -1.158 7.920 1.00 93.56 89 LEU A C 1
ATOM 702 O O . LEU A 1 89 ? -2.506 -1.277 8.404 1.00 93.56 89 LEU A O 1
ATOM 706 N N . GLN A 1 90 ? -0.317 -1.722 8.484 1.00 89.69 90 GLN A N 1
ATOM 707 C CA . GLN A 1 90 ? -0.400 -2.582 9.669 1.00 89.69 90 GLN A CA 1
ATOM 708 C C . GLN A 1 90 ? -0.895 -1.825 10.908 1.00 89.69 90 GLN A C 1
ATOM 710 O O . GLN A 1 90 ? -1.653 -2.372 11.702 1.00 89.69 90 GLN A O 1
ATOM 715 N N . GLN A 1 91 ? -0.555 -0.541 11.043 1.00 86.81 91 GLN A N 1
ATOM 716 C CA . GLN A 1 91 ? -1.128 0.326 12.078 1.00 86.81 91 GLN A CA 1
ATOM 717 C C . GLN A 1 91 ? -2.638 0.562 11.911 1.00 86.81 91 GLN A C 1
ATOM 719 O O . GLN A 1 91 ? -3.289 0.922 12.885 1.00 86.81 91 GLN A O 1
ATOM 724 N N . GLN A 1 92 ? -3.194 0.398 10.705 1.00 81.75 92 GLN A N 1
ATOM 725 C CA . GLN A 1 92 ? -4.643 0.474 10.470 1.00 81.75 92 GLN A CA 1
ATOM 726 C C . GLN A 1 92 ? -5.335 -0.879 10.696 1.00 81.75 92 GLN A C 1
ATOM 728 O O . GLN A 1 92 ? -6.476 -0.906 11.148 1.00 81.75 92 GLN A O 1
ATOM 733 N N . LEU A 1 93 ? -4.649 -1.995 10.413 1.00 73.19 93 LEU A N 1
ATOM 734 C CA . LEU A 1 93 ? -5.136 -3.355 10.691 1.00 73.19 93 LEU A CA 1
ATOM 735 C C . LEU A 1 93 ? -5.202 -3.664 12.193 1.00 73.19 93 LEU A C 1
ATOM 737 O O . LEU A 1 93 ? -6.072 -4.411 12.635 1.00 73.19 93 LEU A O 1
ATOM 741 N N . ILE A 1 94 ? -4.290 -3.092 12.980 1.00 60.03 94 ILE A N 1
ATOM 742 C CA . ILE A 1 94 ? -4.298 -3.194 14.438 1.00 60.03 94 ILE A CA 1
ATOM 743 C C . ILE A 1 94 ? -5.140 -2.022 14.958 1.00 60.03 94 ILE A C 1
ATOM 745 O O . ILE A 1 94 ? -4.637 -0.895 14.950 1.00 60.03 94 ILE A O 1
ATOM 749 N N . PRO A 1 95 ? -6.387 -2.208 15.441 1.00 52.91 95 PRO A N 1
ATOM 750 C CA . PRO A 1 95 ? -7.029 -1.134 16.184 1.00 52.91 95 PRO A CA 1
ATOM 751 C C . PRO A 1 95 ? -6.077 -0.766 17.331 1.00 52.91 95 PRO A C 1
ATOM 753 O O . PRO A 1 95 ? -5.609 -1.685 18.017 1.00 52.91 95 PRO A O 1
ATOM 756 N N . PRO A 1 96 ? -5.744 0.525 17.567 1.00 54.03 96 PRO A N 1
ATOM 757 C CA . PRO A 1 96 ? -5.035 0.888 18.787 1.00 54.03 96 PRO A CA 1
ATOM 758 C C . PRO A 1 96 ? -5.794 0.207 19.921 1.00 54.03 96 PRO A C 1
ATOM 760 O O . PRO A 1 96 ? -7.027 0.330 19.922 1.00 54.03 96 PRO A O 1
ATOM 763 N N . PRO A 1 97 ? -5.129 -0.558 20.817 1.00 59.22 97 PRO A N 1
ATOM 764 C CA . PRO A 1 97 ? -5.837 -1.272 21.860 1.00 59.22 97 PRO A CA 1
ATOM 765 C C . PRO A 1 97 ? -6.748 -0.241 22.494 1.00 59.22 97 PRO A C 1
ATOM 767 O O . PRO A 1 97 ? -6.262 0.798 22.944 1.00 59.22 97 PRO A O 1
ATOM 770 N N . PHE A 1 98 ? -8.060 -0.456 22.419 1.00 63.16 98 PHE A N 1
ATOM 771 C CA . PHE A 1 98 ? -9.052 0.493 22.923 1.00 63.16 98 PHE A CA 1
ATOM 772 C C . PHE A 1 98 ? -8.646 0.994 24.323 1.00 63.16 98 PHE A C 1
ATOM 774 O O . PHE A 1 98 ? -8.736 2.178 24.647 1.00 63.16 98 PHE A O 1
ATOM 781 N N . TYR A 1 99 ? -8.033 0.084 25.077 1.00 55.84 99 TYR A N 1
ATOM 782 C CA . TYR A 1 99 ? -7.353 0.264 26.345 1.00 55.84 99 TYR A CA 1
ATOM 783 C C . TYR A 1 99 ? -6.268 1.358 26.373 1.00 55.84 99 TYR A C 1
ATOM 785 O O . TYR A 1 99 ? -6.279 2.123 27.318 1.00 55.84 99 TYR A O 1
ATOM 793 N N . ILE A 1 100 ? -5.375 1.536 25.391 1.00 68.62 100 ILE A N 1
ATOM 794 C CA . ILE A 1 100 ? -4.372 2.629 25.403 1.00 68.62 100 ILE A CA 1
ATOM 795 C C . ILE A 1 100 ? -5.055 4.002 25.331 1.00 68.62 100 ILE A C 1
ATOM 797 O O . ILE A 1 100 ? -4.704 4.918 26.076 1.00 68.62 100 ILE A O 1
ATOM 801 N N . ARG A 1 101 ? -6.069 4.155 24.470 1.00 68.56 101 ARG A N 1
ATOM 802 C CA . ARG A 1 101 ? -6.829 5.412 24.358 1.00 68.56 101 ARG A CA 1
ATOM 803 C C . ARG A 1 101 ? -7.657 5.675 25.618 1.00 68.56 101 ARG A C 1
ATOM 805 O O . ARG A 1 101 ? -7.698 6.804 26.102 1.00 68.56 101 ARG A O 1
ATOM 812 N N . LEU A 1 102 ? -8.271 4.626 26.164 1.00 70.00 102 LEU A N 1
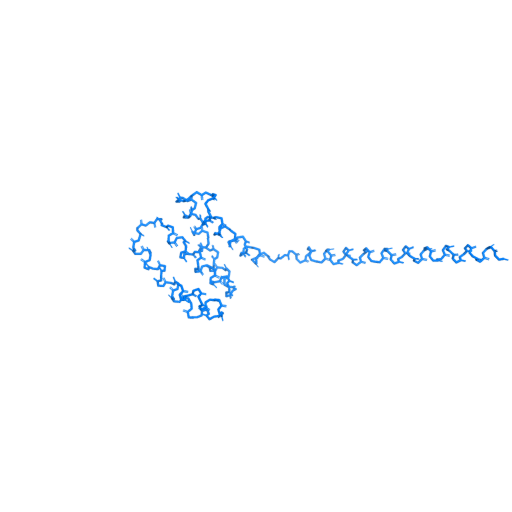ATOM 813 C CA . LEU A 1 102 ? -9.021 4.666 27.416 1.00 70.00 102 LEU A CA 1
ATOM 814 C C . LEU A 1 102 ? -8.119 4.995 28.617 1.00 70.00 102 LEU A C 1
ATOM 816 O O . LEU A 1 102 ? -8.475 5.859 29.408 1.00 70.00 102 LEU A O 1
ATOM 820 N N . LEU A 1 103 ? -6.949 4.361 28.734 1.00 72.75 103 LEU A N 1
ATOM 821 C CA . LEU A 1 103 ? -5.974 4.574 29.810 1.00 72.75 103 LEU A CA 1
ATOM 822 C C . LEU A 1 103 ? -5.408 5.993 29.776 1.00 72.75 103 LEU A C 1
ATOM 824 O O . LEU A 1 103 ? -5.328 6.630 30.821 1.00 72.75 103 LEU A O 1
ATOM 828 N N . ASN A 1 104 ? -5.092 6.526 28.593 1.00 77.31 104 ASN A N 1
ATOM 829 C CA . ASN A 1 104 ? -4.654 7.916 28.463 1.00 77.31 104 ASN A CA 1
ATOM 830 C C . ASN A 1 104 ? -5.761 8.896 28.881 1.00 77.31 104 ASN A C 1
ATOM 832 O O . ASN A 1 104 ? -5.499 9.823 29.645 1.00 77.31 104 ASN A O 1
ATOM 836 N N . ASN A 1 105 ? -7.008 8.661 28.462 1.00 84.88 105 ASN A N 1
ATOM 837 C CA . ASN A 1 105 ? -8.142 9.485 28.890 1.00 84.88 105 ASN A CA 1
ATOM 838 C C . ASN A 1 105 ? -8.382 9.394 30.407 1.00 84.88 105 ASN A C 1
ATOM 840 O O . ASN A 1 105 ? -8.554 10.421 31.062 1.00 84.88 105 ASN A O 1
ATOM 844 N N . LEU A 1 106 ? -8.343 8.188 30.982 1.00 86.81 106 LEU A N 1
ATOM 845 C CA . LEU A 1 106 ? -8.486 7.965 32.423 1.00 86.81 106 LEU A CA 1
ATOM 846 C C . LEU A 1 106 ? -7.357 8.633 33.214 1.00 86.81 106 LEU A C 1
ATOM 848 O O . LEU A 1 106 ? -7.631 9.279 34.222 1.00 86.81 106 LEU A O 1
ATOM 852 N N . SER A 1 107 ? -6.111 8.536 32.742 1.00 91.12 107 SER A N 1
ATOM 853 C CA . SER A 1 107 ? -4.956 9.193 33.360 1.00 91.12 107 SER A CA 1
ATOM 854 C C . SER A 1 107 ? -5.136 10.708 33.392 1.00 91.12 107 SER A C 1
ATOM 856 O O . SER A 1 107 ? -4.946 11.318 34.439 1.00 91.12 107 SER A O 1
ATOM 858 N N . VAL A 1 108 ? -5.544 11.324 32.278 1.00 88.38 108 VAL A N 1
ATOM 859 C CA . VAL A 1 108 ? -5.769 12.778 32.203 1.00 88.38 108 VAL A CA 1
ATOM 860 C C . VAL A 1 108 ? -6.884 13.216 33.156 1.00 88.38 108 VAL A C 1
ATOM 862 O O . VAL A 1 108 ? -6.721 14.193 33.892 1.00 88.38 108 VAL A O 1
ATOM 865 N N . VAL A 1 109 ? -7.998 12.477 33.195 1.00 91.88 109 VAL A N 1
ATOM 866 C CA . VAL A 1 109 ? -9.111 12.752 34.118 1.00 91.88 109 VAL A CA 1
ATOM 867 C C . VAL A 1 109 ? -8.657 12.623 35.574 1.00 91.88 109 VAL A C 1
ATOM 869 O O . VAL A 1 109 ? -8.937 13.510 36.381 1.00 91.88 109 VAL A O 1
ATOM 872 N N . LEU A 1 110 ? -7.905 11.571 35.909 1.00 93.25 110 LEU A N 1
ATOM 873 C CA . LEU A 1 110 ? -7.384 11.347 37.255 1.00 93.25 110 LEU A CA 1
ATOM 874 C C . LEU A 1 110 ? -6.430 12.469 37.688 1.00 93.25 110 LEU A C 1
ATOM 876 O O . LEU A 1 110 ? -6.566 12.991 38.793 1.00 93.25 110 LEU A O 1
ATOM 880 N N . THR A 1 111 ? -5.511 12.900 36.818 1.00 93.94 111 THR A N 1
ATOM 881 C CA . THR A 1 111 ? -4.587 14.008 37.109 1.00 93.94 111 THR A CA 1
ATOM 882 C C . THR A 1 111 ? -5.335 15.318 37.366 1.00 93.94 111 THR A C 1
ATOM 884 O O . THR A 1 111 ? -5.019 16.030 38.322 1.00 93.94 111 THR A O 1
ATOM 887 N N . LEU A 1 112 ? -6.358 15.634 36.565 1.00 92.81 112 LEU A N 1
ATOM 888 C CA . LEU A 1 112 ? -7.179 16.834 36.761 1.00 92.81 112 LEU A CA 1
ATOM 889 C C . LEU A 1 112 ? -7.969 16.787 38.075 1.00 92.81 112 LEU A C 1
ATOM 891 O O . LEU A 1 112 ? -8.059 17.802 38.772 1.00 92.81 112 LEU A O 1
ATOM 895 N N . LEU A 1 113 ? -8.517 15.623 38.435 1.00 93.62 113 LEU A N 1
ATOM 896 C CA . LEU A 1 113 ? -9.222 15.429 39.703 1.00 93.62 113 LEU A CA 1
ATOM 897 C C . LEU A 1 113 ? -8.280 15.594 40.897 1.00 93.62 113 LEU A C 1
ATOM 899 O O . LEU A 1 113 ? -8.590 16.359 41.810 1.00 93.62 113 LEU A O 1
ATOM 903 N N . LEU A 1 114 ? -7.105 14.960 40.861 1.00 95.75 114 LEU A N 1
ATOM 904 C CA . LEU A 1 114 ? -6.088 15.095 41.906 1.00 95.75 114 LEU A CA 1
ATOM 905 C C . LEU A 1 114 ? -5.643 16.553 42.074 1.00 95.75 114 LEU A C 1
ATOM 907 O O . LEU A 1 114 ? -5.594 17.061 43.195 1.00 95.75 114 LEU A O 1
ATOM 911 N N . HIS A 1 115 ? -5.405 17.267 40.970 1.00 96.31 115 HIS A N 1
ATOM 912 C CA . HIS A 1 115 ? -5.039 18.681 41.018 1.00 96.31 115 HIS A CA 1
ATOM 913 C C . HIS A 1 115 ? -6.152 19.554 41.625 1.00 96.31 115 HIS A C 1
ATOM 915 O O . HIS A 1 115 ? -5.882 20.418 42.463 1.00 96.31 115 HIS A O 1
ATOM 921 N N . ARG A 1 116 ? -7.422 19.308 41.264 1.00 95.38 116 ARG A N 1
ATOM 922 C CA . ARG A 1 116 ? -8.578 20.012 41.850 1.00 95.38 116 ARG A CA 1
ATOM 923 C C . ARG A 1 116 ? -8.712 19.757 43.350 1.00 95.38 116 ARG A C 1
ATOM 925 O O . ARG A 1 116 ? -8.941 20.707 44.098 1.00 95.38 116 ARG A O 1
ATOM 932 N N . VAL A 1 117 ? -8.529 18.514 43.794 1.00 95.94 117 VAL A N 1
ATOM 933 C CA . VAL A 1 117 ? -8.537 18.155 45.221 1.00 95.94 117 VAL A CA 1
ATOM 934 C C . VAL A 1 117 ? -7.424 18.896 45.963 1.00 95.94 117 VAL A C 1
ATOM 936 O O . VAL A 1 117 ? -7.676 19.514 46.996 1.00 95.94 117 VAL A O 1
ATOM 939 N N . GLN A 1 118 ? -6.212 18.935 45.409 1.00 96.06 118 GLN A N 1
ATOM 940 C CA . GLN A 1 118 ? -5.087 19.629 46.034 1.00 96.06 118 GLN A CA 1
ATOM 941 C C . GLN A 1 118 ? -5.311 21.148 46.146 1.00 96.06 118 GLN A C 1
ATOM 943 O O . GLN A 1 118 ? -4.951 21.755 47.158 1.00 96.06 118 GLN A O 1
ATOM 948 N N . LEU A 1 119 ? -5.946 21.771 45.148 1.00 94.31 119 LEU A N 1
ATOM 949 C CA . LEU A 1 119 ? -6.346 23.181 45.208 1.00 94.31 119 LEU A CA 1
ATOM 950 C C . LEU A 1 119 ? -7.414 23.442 46.279 1.00 94.31 119 LEU A C 1
ATOM 952 O O . LEU A 1 119 ? -7.327 24.449 46.985 1.00 94.31 119 LEU A O 1
ATOM 956 N N . LEU A 1 120 ? -8.399 22.550 46.425 1.00 95.19 120 LEU A N 1
ATOM 957 C CA . LEU A 1 120 ? -9.420 22.649 47.472 1.00 95.19 120 LEU A CA 1
ATOM 958 C C . LEU A 1 120 ? -8.796 22.545 48.866 1.00 95.19 120 LEU A C 1
ATOM 960 O O . LEU A 1 120 ? -9.061 23.399 49.709 1.00 95.19 120 LEU A O 1
ATOM 964 N N . ILE A 1 121 ? -7.900 21.579 49.078 1.00 93.81 121 ILE A N 1
ATOM 965 C CA . ILE A 1 121 ? -7.166 21.424 50.341 1.00 93.81 121 ILE A CA 1
ATOM 966 C C . ILE A 1 121 ? -6.372 22.698 50.658 1.00 93.81 121 ILE A C 1
ATOM 968 O O . ILE A 1 121 ? -6.497 23.241 51.755 1.00 93.81 121 ILE A O 1
ATOM 972 N N . LYS A 1 122 ? -5.617 23.242 49.690 1.00 94.75 122 LYS A N 1
ATOM 973 C CA . LYS A 1 122 ? -4.892 24.513 49.877 1.00 94.75 122 LYS A CA 1
ATOM 974 C C . LYS A 1 122 ? -5.828 25.665 50.254 1.00 94.75 122 LYS A C 1
ATOM 976 O O . LYS A 1 122 ? -5.498 26.440 51.147 1.00 94.75 122 LYS A O 1
ATOM 981 N N . ARG A 1 123 ? -6.992 25.785 49.603 1.00 93.94 123 ARG A N 1
ATOM 982 C CA . ARG A 1 123 ? -7.989 26.827 49.911 1.00 93.94 123 ARG A CA 1
ATOM 983 C C . ARG A 1 123 ? -8.540 26.697 51.328 1.00 93.94 123 ARG A C 1
ATOM 985 O O . ARG A 1 123 ? -8.639 27.713 52.010 1.00 93.94 123 ARG A O 1
ATOM 992 N N . ILE A 1 124 ? -8.855 25.478 51.765 1.00 93.12 124 ILE A N 1
ATOM 993 C CA . ILE A 1 124 ? -9.340 25.203 53.123 1.00 93.12 124 ILE A CA 1
ATOM 994 C C . ILE A 1 124 ? -8.275 25.596 54.146 1.00 93.12 124 ILE A C 1
ATOM 996 O O . ILE A 1 124 ? -8.572 26.369 55.047 1.00 93.12 124 ILE A O 1
ATOM 1000 N N . ILE A 1 125 ? -7.023 25.164 53.962 1.00 92.56 125 ILE A N 1
ATOM 1001 C CA . ILE A 1 125 ? -5.917 25.502 54.873 1.00 92.56 125 ILE A CA 1
ATOM 1002 C C . ILE A 1 125 ? -5.733 27.024 54.981 1.00 92.56 125 ILE A C 1
ATOM 1004 O O . ILE A 1 125 ? -5.647 27.559 56.085 1.00 92.56 125 ILE A O 1
ATOM 1008 N N . ILE A 1 126 ? -5.719 27.740 53.849 1.00 90.81 126 ILE A N 1
ATOM 1009 C CA . ILE A 1 126 ? -5.594 29.207 53.827 1.00 90.81 126 ILE A CA 1
ATOM 1010 C C . ILE A 1 126 ? -6.775 29.875 54.546 1.00 90.81 126 ILE A C 1
ATOM 1012 O O . ILE A 1 126 ? -6.578 30.840 55.285 1.00 90.81 126 ILE A O 1
ATOM 1016 N N . PHE A 1 127 ? -7.998 29.383 54.338 1.00 88.94 127 PHE A N 1
ATOM 1017 C CA . PHE A 1 127 ? -9.197 29.909 54.988 1.00 88.94 127 PHE A CA 1
ATOM 1018 C C . PHE A 1 127 ? -9.183 29.664 56.503 1.00 88.94 127 PHE A C 1
ATOM 1020 O O . PHE A 1 127 ? -9.372 30.610 57.266 1.00 88.94 127 PHE A O 1
ATOM 1027 N N . SER A 1 128 ? -8.878 28.441 56.946 1.00 82.12 128 SER A N 1
ATOM 1028 C CA . SER A 1 128 ? -8.759 28.082 58.364 1.00 82.12 128 SER A CA 1
ATOM 1029 C C . SER A 1 128 ? -7.688 28.909 59.075 1.00 82.12 128 SER A C 1
ATOM 1031 O O . SER A 1 128 ? -7.914 29.398 60.178 1.00 82.12 128 SER A O 1
ATOM 1033 N N . TRP A 1 129 ? -6.547 29.142 58.424 1.00 78.19 129 TRP A N 1
ATOM 1034 C CA . TRP A 1 129 ? -5.481 29.973 58.980 1.00 78.19 129 TRP A CA 1
ATOM 1035 C C . TRP A 1 129 ? -5.866 31.456 59.079 1.00 78.19 129 TRP A C 1
ATOM 1037 O O . TRP A 1 129 ? -5.519 32.118 60.054 1.00 78.19 129 TRP A O 1
ATOM 1047 N N . ARG A 1 130 ? -6.626 31.985 58.107 1.00 82.12 130 ARG A N 1
ATOM 1048 C CA . ARG A 1 130 ? -7.191 33.347 58.177 1.00 82.12 130 ARG A CA 1
ATOM 1049 C C . ARG A 1 130 ? -8.228 33.497 59.288 1.00 82.12 130 ARG A C 1
ATOM 1051 O O . ARG A 1 130 ? -8.289 34.565 59.885 1.00 82.12 130 ARG A O 1
ATOM 1058 N N . LEU A 1 131 ? -9.030 32.463 59.543 1.00 78.94 131 LEU A N 1
ATOM 1059 C CA . LEU A 1 131 ? -10.042 32.468 60.600 1.00 78.94 131 LEU A CA 1
ATOM 1060 C C . LEU A 1 131 ? -9.400 32.451 61.995 1.00 78.94 131 LEU A C 1
ATOM 1062 O O . LEU A 1 131 ? -9.847 33.177 62.866 1.00 78.94 131 LEU A O 1
ATOM 1066 N N . PHE A 1 132 ? -8.329 31.673 62.183 1.00 76.25 132 PHE A N 1
ATOM 1067 C CA . PHE A 1 132 ? -7.616 31.559 63.463 1.00 76.25 132 PHE A CA 1
ATOM 1068 C C . PHE A 1 132 ? -6.741 32.781 63.806 1.00 76.25 132 PHE A C 1
ATOM 1070 O O . PHE A 1 132 ? -6.353 32.966 64.953 1.00 76.25 132 PHE A O 1
ATOM 1077 N N . ARG A 1 133 ? -6.392 33.611 62.813 1.00 70.31 133 ARG A N 1
ATOM 1078 C CA . ARG A 1 133 ? -5.622 34.858 62.998 1.00 70.31 133 ARG A CA 1
ATOM 1079 C C . ARG A 1 133 ? -6.483 36.108 63.238 1.00 70.31 133 ARG A C 1
ATOM 1081 O O . ARG A 1 133 ? -5.912 37.194 63.326 1.00 70.31 133 ARG A O 1
ATOM 1088 N N . ARG A 1 134 ? -7.810 35.980 63.278 1.00 60.97 134 ARG A N 1
ATOM 1089 C CA . ARG A 1 134 ? -8.742 37.038 63.697 1.00 60.97 134 ARG A CA 1
ATOM 1090 C C . ARG A 1 134 ? -9.157 36.813 65.139 1.00 60.97 134 ARG A C 1
ATOM 1092 O O . ARG A 1 134 ? -9.342 37.839 65.821 1.00 60.97 134 ARG A O 1
#

pLDDT: mean 91.47, std 10.44, range [52.91, 98.44]